Protein 6TCC (pdb70)

Solvent-accessible surface area: 7376 Å² total; per-residue (Å²): 170,99,125,120,169,106,99,2,105,14,101,138,2,11,82,38,58,31,151,90,36,8,0,39,6,48,97,105,40,0,120,7,27,20,13,6,0,9,43,49,99,64,23,126,45,36,162,78,29,20,78,35,12,0,122,33,0,0,55,1,0,12,52,2,0,149,84,11,70,15,29,61,130,6,7,67,69,1,14,2,20,0,31,57,37,137,27,68,72,42,1,54,70,20,12,111,99,38,7,82,82,108,129,15,61,88,42,38,102,95,33,113,81,13,64,148,58,2,55,0,30,0,68,6,39,0,40,34,40,124,93,123,99,184

B-factor: mean 20.4, std 13.49, range [8.12, 114.2]

Structure (mmCIF, N/CA/C/O backbone):
data_6TCC
#
_entry.id   6TCC
#
_cell.length_a   52.189
_cell.length_b   52.189
_cell.length_c   242.565
_cell.angle_alpha   90.000
_cell.angle_beta   90.000
_cell.angle_gamma   120.000
#
_symmetry.space_group_name_H-M   'H 3 2'
#
loop_
_entity.id
_entity.type
_entity.pdbx_description
1 polymer 'ribonuclease UK114'
2 non-polymer 'ACETATE ION'
3 non-polymer 1,2-ETHANEDIOL
4 non-polymer DI(HYDROXYETHYL)ETHER
5 water water
#
loop_
_atom_site.group_PDB
_atom_site.id
_atom_site.type_symbol
_atom_site.label_atom_id
_atom_site.label_alt_id
_atom_site.label_comp_id
_atom_site.label_asym_id
_atom_site.label_entity_id
_atom_site.label_seq_id
_atom_site.pdbx_PDB_ins_code
_atom_site.Cartn_x
_atom_site.Cartn_y
_atom_site.Cartn_z
_atom_site.occupancy
_atom_site.B_iso_or_equiv
_atom_site.auth_seq_id
_atom_site.auth_comp_id
_atom_site.auth_asym_id
_atom_site.auth_atom_id
_atom_site.pdbx_PDB_model_num
ATOM 1 N N . SER A 1 2 ? -30.94600 -7.09400 3.81600 1.000 48.15262 2 SER A N 1
ATOM 2 C CA . SER A 1 2 ? -31.49500 -7.81500 2.67500 1.000 41.58457 2 SER A CA 1
ATOM 3 C C . SER A 1 2 ? -31.66200 -6.88200 1.47500 1.000 74.63913 2 SER A C 1
ATOM 4 O O . SER A 1 2 ? -32.37700 -7.20100 0.52400 1.000 91.69824 2 SER A O 1
ATOM 11 N N . SER A 1 3 ? -31.01300 -5.72100 1.53000 1.000 46.39358 3 SER A N 1
ATOM 12 C CA . SER A 1 3 ? -30.98100 -4.78600 0.41100 1.000 54.56534 3 SER A CA 1
ATOM 13 C C . SER A 1 3 ? -29.69700 -5.02300 -0.37400 1.000 51.90986 3 SER A C 1
ATOM 14 O O . SER A 1 3 ? -28.60500 -5.00500 0.20200 1.000 49.58164 3 SER A O 1
ATOM 22 N N . ILE A 1 4 ? -29.83000 -5.26200 -1.68000 1.000 43.37782 4 ILE A N 1
ATOM 23 C CA . ILE A 1 4 ? -28.69600 -5.62400 -2.52700 1.000 36.22404 4 ILE A CA 1
ATOM 24 C C . ILE A 1 4 ? -28.08600 -4.36400 -3.12200 1.000 31.11682 4 ILE A C 1
ATOM 25 O O . ILE A 1 4 ? -28.79600 -3.49000 -3.63200 1.000 29.38702 4 ILE A O 1
ATOM 41 N N . ILE A 1 5 ? -26.76900 -4.27500 -3.06600 1.000 28.63126 5 ILE A N 1
ATOM 42 C CA . ILE A 1 5 ? -26.05500 -3.11200 -3.56600 1.000 28.73580 5 ILE A CA 1
ATOM 43 C C . ILE A 1 5 ? -25.77800 -3.31300 -5.04800 1.000 26.21968 5 ILE A C 1
ATOM 44 O O . ILE A 1 5 ? -25.21600 -4.33600 -5.46000 1.000 26.01572 5 ILE A O 1
ATOM 60 N N . ARG A 1 6 ? -26.16000 -2.32300 -5.83900 1.000 25.20881 6 ARG A N 1
ATOM 61 C CA . ARG A 1 6 ? -25.81200 -2.25200 -7.24300 1.000 23.49819 6 ARG A CA 1
ATOM 62 C C . ARG A 1 6 ? -24.82700 -1.11300 -7.45800 1.000 22.38858 6 ARG A C 1
ATOM 63 O O . ARG A 1 6 ? -24.98100 -0.02300 -6.90300 1.000 23.92497 6 ARG A O 1
ATOM 84 N N . LYS A 1 7 ? -23.81200 -1.38700 -8.26500 1.000 20.92814 7 LYS A N 1
ATOM 85 C CA . LYS A 1 7 ? -22.81500 -0.39900 -8.63700 1.000 20.58955 7 LYS A CA 1
ATOM 86 C C . LYS A 1 7 ? -22.72000 -0.40700 -10.15000 1.000 17.58663 7 LYS A C 1
ATOM 87 O O . LYS A 1 7 ? -22.51300 -1.45900 -10.76000 1.000 17.30698 7 LYS A O 1
ATOM 106 N N . ILE A 1 8 ? -22.89200 0.75800 -10.75100 1.000 16.68654 8 ILE A N 1
ATOM 107 C CA . ILE A 1 8 ? -22.62400 0.94300 -12.17000 1.000 15.97928 8 ILE A CA 1
ATOM 108 C C . ILE A 1 8 ? -21.12800 1.16600 -12.30900 1.000 16.11662 8 ILE A C 1
ATOM 109 O O . ILE A 1 8 ? -20.57700 2.06300 -11.67100 1.000 17.77154 8 ILE A O 1
ATOM 125 N N . ILE A 1 9 ? -20.47300 0.37400 -13.14000 1.000 14.93870 9 ILE A N 1
ATOM 126 C CA . ILE A 1 9 ? -19.04000 0.48800 -13.34500 1.000 15.52863 9 ILE A CA 1
ATOM 127 C C . ILE A 1 9 ? -18.80300 1.34300 -14.56800 1.000 15.61824 9 ILE A C 1
ATOM 128 O O . ILE A 1 9 ? -19.36900 1.08800 -15.63700 1.000 15.78716 9 ILE A O 1
ATOM 144 N N . ASN A 1 10 ? -17.95800 2.36100 -14.40600 1.000 16.28360 10 ASN A N 1
ATOM 145 C CA . ASN A 1 10 ? -17.59800 3.21000 -15.51800 1.000 18.14429 10 ASN A CA 1
ATOM 146 C C . ASN A 1 10 ? -16.16400 3.66900 -15.35900 1.000 18.83944 10 ASN A C 1
ATOM 147 O O . ASN A 1 10 ? -15.79300 4.22100 -14.31500 1.000 22.34945 10 ASN A O 1
ATOM 158 N N . THR A 1 11 ? -15.37100 3.43600 -16.39700 1.000 17.22832 11 THR A N 1
ATOM 159 C CA . THR A 1 11 ? -14.00600 3.91500 -16.42800 1.000 17.14811 11 THR A CA 1
ATOM 160 C C . THR A 1 11 ? -13.65700 4.43800 -17.81000 1.000 16.33546 11 THR A C 1
ATOM 161 O O . THR A 1 11 ? -13.96100 3.80900 -18.82000 1.000 15.53184 11 THR A O 1
ATOM 172 N N . SER A 1 12 ? -12.99200 5.58800 -17.84000 1.000 17.05273 12 SER A N 1
ATOM 173 C CA A SER A 1 12 ? -12.48900 6.12600 -19.09400 0.540 17.54919 12 SER A CA 1
ATOM 174 C CA B SER A 1 12 ? -12.48200 6.13600 -19.08900 0.460 17.72370 12 SER A CA 1
ATOM 175 C C . SER A 1 12 ? -11.31800 5.32100 -19.63800 1.000 17.12152 12 SER A C 1
ATOM 176 O O . SER A 1 12 ? -10.89300 5.57000 -20.76900 1.000 18.26744 12 SER A O 1
ATOM 189 N N . LYS A 1 13 ? -10.80800 4.34200 -18.87500 1.000 16.02149 13 LYS A N 1
ATOM 190 C CA . LYS A 1 13 ? -9.75200 3.49000 -19.39700 1.000 15.07369 13 LYS A CA 1
ATOM 191 C C . LYS A 1 13 ? -10.29100 2.47800 -20.40000 1.000 14.72901 13 LYS A C 1
ATOM 192 O O . LYS A 1 13 ? -9.49200 1.82500 -21.07900 1.000 15.63542 13 LYS A O 1
ATOM 211 N N . ALA A 1 14 ? -11.60900 2.32200 -20.49200 1.000 13.70129 14 ALA A N 1
ATOM 212 C CA . ALA A 1 14 ? -12.25300 1.53100 -21.52500 1.000 12.78068 14 ALA A CA 1
ATOM 213 C C . ALA A 1 14 ? -13.13600 2.47100 -22.34600 1.000 13.26539 14 ALA A C 1
ATOM 214 O O . ALA A 1 14 ? -13.50600 3.55200 -21.87800 1.000 13.61490 14 ALA A O 1
ATOM 221 N N . PRO A 1 15 ? -13.48100 2.10100 -23.57800 1.000 13.31461 15 PRO A N 1
ATOM 222 C CA . PRO A 1 15 ? -14.28500 3.01400 -24.40400 1.000 13.86810 15 PRO A CA 1
ATOM 223 C C . PRO A 1 15 ? -15.62100 3.34400 -23.76200 1.000 12.65909 15 PRO A C 1
ATOM 224 O O . PRO A 1 15 ? -16.23100 2.52700 -23.07700 1.000 13.31346 15 PRO A O 1
ATOM 235 N N . ALA A 1 16 ? -16.11400 4.53500 -24.06100 1.000 13.36300 16 ALA A N 1
ATOM 236 C CA . ALA A 1 16 ? -17.49600 4.85300 -23.73400 1.000 13.71016 16 ALA A CA 1
ATOM 237 C C . ALA A 1 16 ? -18.45100 3.90400 -24.46500 1.000 12.81360 16 ALA A C 1
ATOM 238 O O . ALA A 1 16 ? -18.22900 3.53300 -25.62400 1.000 13.58693 16 ALA A O 1
ATOM 245 N N . ALA A 1 17 ? -19.51500 3.49500 -23.77800 1.000 13.13284 17 ALA A N 1
ATOM 246 C CA . ALA A 1 17 ? -20.54400 2.67300 -24.39300 1.000 12.76739 17 ALA A CA 1
ATOM 247 C C . ALA A 1 17 ? -21.06200 3.33600 -25.65900 1.000 13.01502 17 ALA A C 1
ATOM 248 O O . ALA A 1 17 ? -21.25000 4.55400 -25.68700 1.000 14.24336 17 ALA A O 1
ATOM 255 N N . ILE A 1 18 ? -21.30800 2.52800 -26.69600 1.000 13.35294 18 ILE A N 1
ATOM 256 C CA . ILE A 1 18 ? -21.81700 3.02700 -27.97300 1.000 13.44321 18 ILE A CA 1
ATOM 257 C C . ILE A 1 18 ? -23.33500 2.97800 -28.05100 1.000 14.10071 18 ILE A C 1
ATOM 258 O O . ILE A 1 18 ? -23.91500 3.29400 -29.09800 1.000 18.64808 18 ILE A O 1
ATOM 274 N N . GLY A 1 19 ? -23.99100 2.65700 -26.94700 1.000 13.15300 19 GLY A N 1
ATOM 275 C CA . GLY A 1 19 ? -25.42900 2.59600 -26.87100 1.000 13.94535 19 GLY A CA 1
ATOM 276 C C . GLY A 1 19 ? -25.84400 2.78300 -25.42700 1.000 12.26861 19 GLY A C 1
ATOM 277 O O . GLY A 1 19 ? -25.00800 3.07400 -24.56100 1.000 12.59365 19 GLY A O 1
ATOM 281 N N . PRO A 1 20 ? -27.13200 2.60200 -25.12900 1.000 12.08802 20 PRO A N 1
ATOM 282 C CA . PRO A 1 20 ? -27.67400 2.83900 -23.76700 1.000 12.31754 20 PRO A CA 1
ATOM 283 C C . PRO A 1 20 ? -27.41300 1.64200 -22.86400 1.000 11.41858 20 PRO A C 1
ATOM 284 O O . PRO A 1 20 ? -28.32400 0.88000 -22.50200 1.000 11.89557 20 PRO A O 1
ATOM 295 N N . TYR A 1 21 ? -26.14800 1.48800 -22.48000 1.000 11.09158 21 TYR A N 1
ATOM 296 C CA . TYR A 1 21 ? -25.73200 0.41100 -21.59900 1.000 10.72642 21 TYR A CA 1
ATOM 297 C C . TYR A 1 21 ? -24.57600 0.90400 -20.73900 1.000 10.47170 21 TYR A C 1
ATOM 298 O O . TYR A 1 21 ? -23.85600 1.82700 -21.10200 1.000 11.62401 21 TYR A O 1
ATOM 316 N N . SER A 1 22 ? -24.40000 0.24500 -19.60200 1.000 10.62261 22 SER A N 1
ATOM 317 C CA . SER A 1 22 ? -23.25300 0.46700 -18.73500 1.000 10.56004 22 SER A CA 1
ATOM 318 C C . SER A 1 22 ? -22.14100 -0.50700 -19.09100 1.000 10.13627 22 SER A C 1
ATOM 319 O O . SER A 1 22 ? -22.42200 -1.64200 -19.46600 1.000 10.65342 22 SER A O 1
ATOM 327 N N . GLN A 1 23 ? -20.88200 -0.08900 -18.93600 1.000 10.25913 23 GLN A N 1
ATOM 328 C CA . GLN A 1 23 ? -19.76600 -0.99000 -19.18500 1.000 9.63654 23 GLN A CA 1
ATOM 329 C C . GLN A 1 23 ? -19.92700 -2.29000 -18.40400 1.000 9.74449 23 GLN A C 1
ATOM 330 O O . GLN A 1 23 ? -19.67700 -3.38700 -18.92500 1.000 10.16177 23 GLN A O 1
ATOM 344 N N . ALA A 1 24 ? -20.31700 -2.17500 -17.13900 1.000 10.02753 24 ALA A N 1
ATOM 345 C CA . ALA A 1 24 ? -20.62500 -3.33300 -16.32500 1.000 10.06586 24 ALA A CA 1
ATOM 346 C C . ALA A 1 24 ? -21.54800 -2.90300 -15.20100 1.000 10.43220 24 ALA A C 1
ATOM 347 O O . ALA A 1 24 ? -21.62300 -1.71900 -14.84700 1.000 11.14669 24 ALA A O 1
ATOM 354 N N . VAL A 1 25 ? -22.25300 -3.88200 -14.64300 1.000 10.81514 25 VAL A N 1
ATOM 355 C CA . VAL A 1 25 ? -23.09300 -3.68000 -13.47200 1.000 10.87848 25 VAL A CA 1
ATOM 356 C C . VAL A 1 25 ? -22.73100 -4.72800 -12.43700 1.000 10.79555 25 VAL A C 1
ATOM 357 O O . VAL A 1 25 ? -22.71300 -5.92400 -12.74400 1.000 11.36963 25 VAL A O 1
ATOM 370 N N . VAL A 1 26 ? -22.43600 -4.28100 -11.23000 1.000 12.10647 26 VAL A N 1
ATOM 371 C CA . VAL A 1 26 ? -22.19600 -5.15600 -10.10500 1.000 13.34036 26 VAL A CA 1
ATOM 372 C C . VAL A 1 26 ? -23.46100 -5.19200 -9.27000 1.000 13.53600 26 VAL A C 1
ATOM 373 O O . VAL A 1 26 ? -24.03900 -4.14900 -8.95000 1.000 14.58457 26 VAL A O 1
ATOM 386 N N . VAL A 1 27 ? -23.89300 -6.38700 -8.89200 1.000 13.67957 27 VAL A N 1
ATOM 387 C CA . VAL A 1 27 ? -25.01000 -6.55500 -7.94500 1.000 14.99666 27 VAL A CA 1
ATOM 388 C C . VAL A 1 27 ? -24.50800 -7.56600 -6.91800 1.000 16.49057 27 VAL A C 1
ATOM 389 O O . VAL A 1 27 ? -24.22500 -8.70300 -7.31100 1.000 16.45900 27 VAL A O 1
ATOM 402 N N . ASP A 1 28 ? -24.41200 -7.14000 -5.66100 1.000 19.12545 28 ASP A N 1
ATOM 403 C CA . ASP A 1 28 ? -23.79500 -7.93000 -4.60000 1.000 23.59947 28 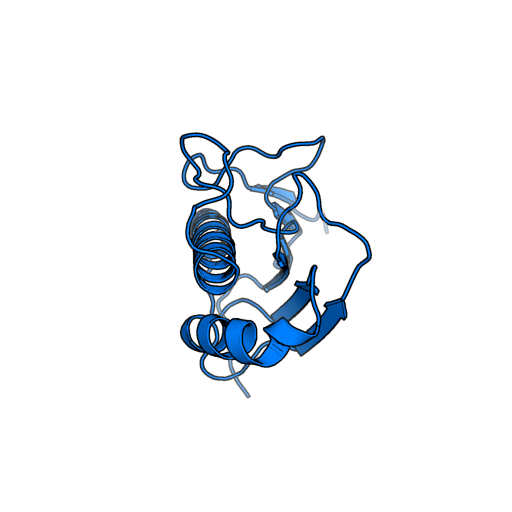ASP A CA 1
ATOM 404 C C . ASP A 1 28 ? -22.37600 -8.26600 -5.04300 1.000 21.38463 28 ASP A C 1
ATOM 405 O O . ASP A 1 28 ? -21.55300 -7.36200 -5.22300 1.000 22.13341 28 ASP A O 1
ATOM 414 N N . ARG A 1 29 ? -22.08500 -9.54400 -5.26500 1.000 20.43924 29 ARG A N 1
ATOM 415 C CA . ARG A 1 29 ? -20.75200 -9.96400 -5.66300 1.000 21.46389 29 ARG A CA 1
ATOM 416 C C . ARG A 1 29 ? -20.66700 -10.36800 -7.12800 1.000 17.70278 29 ARG A C 1
ATOM 417 O O . ARG A 1 29 ? -19.61400 -10.82800 -7.57000 1.000 19.22841 29 ARG A O 1
ATOM 438 N N . THR A 1 30 ? -21.74100 -10.22300 -7.88300 1.000 15.21563 30 THR A N 1
ATOM 439 C CA . THR A 1 30 ? -21.77100 -10.67700 -9.26600 1.000 13.38045 30 THR A CA 1
ATOM 440 C C . THR A 1 30 ? -21.66800 -9.48500 -10.19700 1.000 12.70551 30 THR A C 1
ATOM 441 O O . THR A 1 30 ? -22.37400 -8.49600 -10.01400 1.000 14.56442 30 THR A O 1
ATOM 452 N N . MET A 1 31 ? -20.81500 -9.59200 -11.20600 1.000 12.23532 31 MET A N 1
ATOM 453 C CA . MET A 1 31 ? -20.55500 -8.49900 -12.13000 1.000 11.46055 31 MET A CA 1
ATOM 454 C C . MET A 1 31 ? -20.88700 -8.95800 -13.53800 1.000 10.33067 31 MET A C 1
ATOM 455 O O . MET A 1 31 ? -20.31100 -9.93400 -14.03600 1.000 11.51577 31 MET A O 1
ATOM 469 N N . TYR A 1 32 ? -21.81700 -8.25200 -14.16300 1.000 9.85140 32 TYR A N 1
ATOM 470 C CA . TYR A 1 32 ? -22.21500 -8.48500 -15.54600 1.000 10.08967 32 TYR A CA 1
ATOM 471 C C . TYR A 1 32 ? -21.47400 -7.47500 -16.40600 1.000 9.63080 32 TYR A C 1
ATOM 472 O O . TYR A 1 32 ? -21.65400 -6.26500 -16.24700 1.000 10.06144 32 TYR A O 1
ATOM 490 N N . VAL A 1 33 ? -20.61600 -7.97700 -17.29300 1.000 10.02049 33 VAL A N 1
ATOM 491 C CA . VAL A 1 33 ? -19.77400 -7.15200 -18.15200 1.000 9.89422 33 VAL A CA 1
ATOM 492 C C . VAL A 1 33 ? -20.37500 -7.14500 -19.55200 1.000 9.17697 33 VAL A C 1
ATOM 493 O O . VAL A 1 33 ? -20.65400 -8.20300 -20.12700 1.000 10.06661 33 VAL A O 1
ATOM 506 N N . SER A 1 34 ? -20.58600 -5.94700 -20.09400 1.000 9.05781 34 SER A N 1
ATOM 507 C CA . SER A 1 34 ? -21.12900 -5.78700 -21.41900 1.000 8.93459 34 SER A CA 1
ATOM 508 C C . SER A 1 34 ? -20.23900 -6.42100 -22.48100 1.000 8.69959 34 SER A C 1
ATOM 509 O O . SER A 1 34 ? -19.05500 -6.66700 -22.27700 1.000 9.60256 34 SER A O 1
ATOM 517 N N . GLY A 1 35 ? -20.83200 -6.65500 -23.63800 1.000 8.92805 35 GLY A N 1
ATOM 518 C CA . GLY A 1 35 ? -20.07400 -7.12400 -24.77700 1.000 9.28710 35 GLY A CA 1
ATOM 519 C C . GLY A 1 35 ? -18.99900 -6.13800 -25.16500 1.000 9.57621 35 GLY A C 1
ATOM 520 O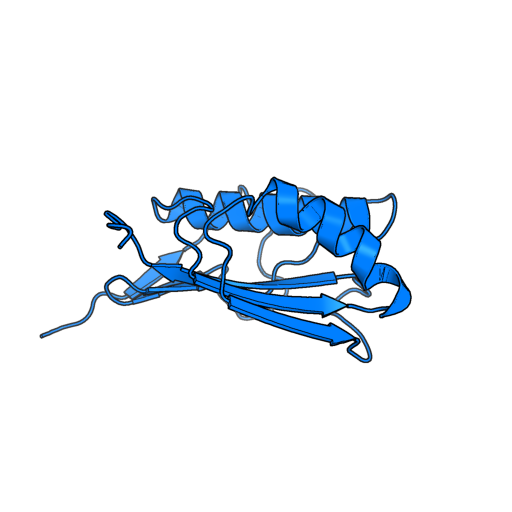 O . GLY A 1 35 ? -19.29100 -4.98900 -25.49300 1.000 11.50460 35 GLY A O 1
ATOM 524 N N . GLN A 1 36 ? -17.75100 -6.57000 -25.09200 1.000 9.24548 36 GLN A N 1
ATOM 525 C CA . GLN A 1 36 ? -16.58700 -5.75600 -25.38200 1.000 9.57536 36 GLN A CA 1
ATOM 526 C C . GLN A 1 36 ? -16.19300 -5.92600 -26.83400 1.000 9.30547 36 GLN A C 1
ATOM 527 O O . GLN A 1 36 ? -16.01000 -7.05300 -27.29100 1.000 9.92157 36 GLN A O 1
ATOM 541 N N . LEU A 1 37 ? -16.03800 -4.81400 -27.52600 1.000 9.79848 37 LEU A N 1
ATOM 542 C CA . LEU A 1 37 ? -15.52500 -4.77700 -28.88600 1.000 9.97414 37 LEU A CA 1
ATOM 543 C C . LEU A 1 37 ? -14.06200 -4.32300 -28.85700 1.000 9.68986 37 LEU A C 1
ATOM 544 O O . LEU A 1 37 ? -13.59300 -3.74500 -27.87100 1.000 10.38338 37 LEU A O 1
ATOM 560 N N . GLY A 1 38 ? -13.35600 -4.57300 -29.95200 1.000 10.08578 38 GLY A N 1
ATOM 561 C CA . GLY A 1 38 ? -11.95100 -4.21200 -30.05800 1.000 10.42864 38 GLY A CA 1
ATOM 562 C C . GLY A 1 38 ? -11.73700 -2.75500 -30.38500 1.000 10.47323 38 GLY A C 1
ATOM 563 O O . GLY A 1 38 ? -11.04300 -2.42200 -31.35000 1.000 12.24020 38 GLY A O 1
ATOM 567 N N . MET A 1 39 ? -12.30100 -1.87800 -29.56500 1.000 11.26381 39 MET A N 1
ATOM 568 C CA A MET A 1 39 ? -12.26400 -0.44300 -29.80200 0.650 11.29086 39 MET A CA 1
ATOM 569 C CA B MET A 1 39 ? -12.26800 -0.44900 -29.80100 0.100 11.05947 39 MET A CA 1
ATOM 570 C CA C MET A 1 39 ? -12.26100 -0.44500 -29.79600 0.250 11.40568 39 MET A CA 1
ATOM 571 C C . MET A 1 39 ? -11.19000 0.21100 -28.94700 1.000 10.77133 39 MET A C 1
ATOM 572 O O . MET A 1 39 ? -11.05700 -0.08100 -27.75200 1.000 10.97060 39 MET A O 1
ATOM 585 N N . ASP A 1 40 ? -10.46700 1.13400 -29.55800 1.000 11.39200 40 ASP A N 1
ATOM 586 C CA A ASP A 1 40 ? -9.56400 2.00500 -28.82400 0.530 12.16902 40 ASP A CA 1
ATOM 587 C CA B ASP A 1 40 ? -9.56500 1.99600 -28.81400 0.470 11.86738 40 ASP A CA 1
ATOM 588 C C . ASP A 1 40 ? -10.36400 2.86000 -27.84700 1.000 11.79741 40 ASP A C 1
ATOM 589 O O . ASP A 1 40 ? -11.33400 3.50900 -28.24900 1.000 12.65303 40 ASP A O 1
ATOM 604 N N . PRO A 1 41 ? -9.95900 2.92400 -26.56900 1.000 12.44011 41 PRO A N 1
ATOM 605 C CA . PRO A 1 41 ? -10.73700 3.73500 -25.61900 1.000 13.77437 41 PRO A CA 1
ATOM 606 C C . PRO A 1 41 ? -10.74000 5.21100 -25.94700 1.000 14.14321 41 PRO A C 1
ATOM 607 O O . PRO A 1 41 ? -11.68700 5.90700 -25.56700 1.000 15.95841 41 PRO A O 1
ATOM 618 N N . ALA A 1 42 ? -9.69500 5.72700 -26.59600 1.000 13.65576 42 ALA A N 1
ATOM 619 C CA . ALA A 1 42 ? -9.55100 7.16600 -26.82400 1.000 15.13256 42 ALA A CA 1
ATOM 620 C C . ALA A 1 42 ? -10.32800 7.63200 -28.05500 1.000 15.78735 42 ALA A C 1
ATOM 621 O O . ALA A 1 42 ? -11.02500 8.65400 -28.01400 1.000 18.04278 42 ALA A O 1
ATOM 628 N N . SER A 1 43 ? -10.21500 6.92000 -29.17100 1.000 17.29842 43 SER A N 1
ATOM 629 C CA . SER A 1 43 ? -10.92300 7.35400 -30.36500 1.000 17.57217 43 SER A CA 1
ATOM 630 C C . SER A 1 43 ? -12.27700 6.69400 -30.52500 1.000 16.19819 43 SER A C 1
ATOM 631 O O . SER A 1 43 ? -13.08600 7.15500 -31.33000 1.000 17.85910 43 SER A O 1
ATOM 639 N N . GLY A 1 44 ? -12.49600 5.57400 -29.84700 1.000 15.54901 44 GLY A N 1
ATOM 640 C CA . GLY A 1 44 ? -13.68300 4.77800 -30.03700 1.000 16.02288 44 GLY A CA 1
ATOM 641 C C . GLY A 1 44 ? -13.68800 3.96100 -31.29900 1.000 15.75968 44 GLY A C 1
ATOM 642 O O . GLY A 1 44 ? -14.66000 3.24500 -31.54500 1.000 18.44166 44 GLY A O 1
ATOM 646 N N . GLN A 1 45 ? -12.64200 4.01600 -32.09900 1.000 15.03769 45 GLN A N 1
ATOM 647 C CA . GLN A 1 45 ? -12.62800 3.27700 -33.34900 1.000 16.01126 45 GLN A CA 1
ATOM 648 C C . GLN A 1 45 ? -12.09000 1.87400 -33.11800 1.000 13.27151 45 GLN A C 1
ATOM 649 O O . GLN A 1 45 ? -11.27000 1.63100 -32.22800 1.000 13.52231 45 GLN A O 1
ATOM 663 N N . LEU A 1 46 ? -12.55800 0.94000 -33.93000 1.000 13.10063 46 LEU A N 1
ATOM 664 C CA . LEU A 1 46 ? -11.97300 -0.39000 -33.91000 1.000 12.83743 46 LEU A CA 1
ATOM 665 C C . LEU A 1 46 ? -10.49100 -0.29500 -34.25800 1.000 12.95254 46 LEU A C 1
ATOM 666 O O . LEU A 1 46 ? -10.09000 0.44400 -35.16000 1.000 14.23670 46 LEU A O 1
ATOM 682 N N . VAL A 1 47 ? -9.67000 -1.04800 -33.52800 1.000 11.82177 47 VAL A N 1
ATOM 683 C CA . VAL A 1 47 ? -8.24600 -1.07000 -33.80600 1.000 12.22463 47 VAL A CA 1
ATOM 684 C C . VAL A 1 47 ? -7.97700 -1.74300 -35.14400 1.000 12.50820 47 VAL A C 1
ATOM 685 O O . VAL A 1 47 ? -8.74000 -2.58700 -35.61200 1.000 14.09609 47 VAL A O 1
ATOM 698 N N . GLU A 1 48 ? -6.85600 -1.37200 -35.75500 1.000 13.64170 48 GLU A N 1
ATOM 699 C CA . GLU A 1 48 ? -6.41800 -1.95200 -37.00700 1.000 14.38467 48 GLU A CA 1
ATOM 700 C C . GLU A 1 48 ? -5.76900 -3.32200 -36.76600 1.000 13.17713 48 GLU A C 1
ATOM 701 O O . GLU A 1 48 ? -5.36000 -3.67600 -35.65100 1.000 15.55852 48 GLU A O 1
ATOM 713 N N . GLY A 1 49 ? -5.66200 -4.09000 -37.83800 1.000 12.21950 49 GLY A N 1
ATOM 714 C CA . GLY A 1 49 ? -4.84200 -5.28100 -37.85900 1.000 12.83586 49 GLY A CA 1
ATOM 715 C C . GLY A 1 49 ? -5.59600 -6.59900 -37.85700 1.000 12.68108 49 GLY A C 1
ATOM 716 O O . GLY A 1 49 ? -4.95900 -7.64700 -38.02700 1.000 13.21819 49 GLY A O 1
ATOM 720 N N . GLY A 1 50 ? -6.91800 -6.58900 -37.69200 1.000 11.84605 50 GLY A N 1
ATOM 721 C CA . GLY A 1 50 ? -7.71300 -7.78600 -37.83500 1.000 12.96053 50 GLY A CA 1
ATOM 722 C C . GLY A 1 50 ? -8.15600 -8.39700 -36.51500 1.000 11.05484 50 GLY A C 1
ATOM 723 O O . GLY A 1 50 ? -8.16300 -7.77600 -35.45300 1.000 10.84792 50 GLY A O 1
ATOM 727 N N . VAL A 1 51 ? -8.53800 -9.67500 -36.59700 1.000 10.86802 51 VAL A N 1
ATOM 728 C CA . VAL A 1 51 ? -9.31900 -10.29000 -35.52300 1.000 10.43672 51 VAL A CA 1
ATOM 729 C C . VAL A 1 51 ? -8.49000 -10.47600 -34.25600 1.000 10.40728 51 VAL A C 1
ATOM 730 O O . VAL A 1 51 ? -9.01300 -10.32700 -33.14600 1.000 10.34702 51 VAL A O 1
ATOM 743 N N . GLN A 1 52 ? -7.20900 -10.84600 -34.37400 1.000 10.50964 52 GLN A N 1
ATOM 744 C CA . GLN A 1 52 ? -6.41700 -11.00500 -33.15200 1.000 10.65836 52 GLN A CA 1
ATOM 745 C C . GLN A 1 52 ? -6.22700 -9.66700 -32.45700 1.000 10.32156 52 GLN A C 1
ATOM 746 O O . GLN A 1 52 ? -6.32800 -9.58300 -31.22800 1.000 10.56164 52 GLN A O 1
ATOM 760 N N . ALA A 1 53 ? -5.92300 -8.61800 -33.22800 1.000 10.57232 53 ALA A N 1
ATOM 761 C CA . ALA A 1 53 ? -5.78900 -7.28700 -32.64200 1.000 10.49572 53 ALA A CA 1
ATOM 762 C C . ALA A 1 53 ? -7.08600 -6.87500 -31.95400 1.000 9.98345 53 ALA A C 1
ATOM 763 O O . ALA A 1 53 ? -7.06900 -6.30200 -30.85700 1.000 10.37763 53 ALA A O 1
ATOM 770 N N . GLN A 1 54 ? -8.22500 -7.12300 -32.59900 1.000 9.83663 54 GLN A N 1
ATOM 771 C CA . GLN A 1 54 ? -9.49600 -6.74200 -31.99900 1.000 9.33687 54 GLN A CA 1
ATOM 772 C C . GLN A 1 54 ? -9.79400 -7.57200 -30.76100 1.000 9.31344 54 GLN A C 1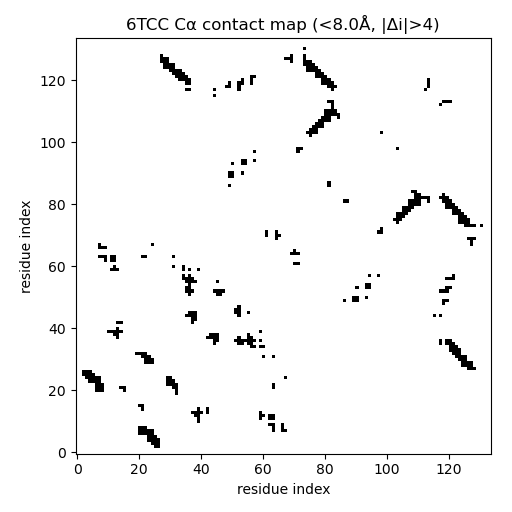
ATOM 773 O O . GLN A 1 54 ? -10.35400 -7.05700 -29.78200 1.000 9.83617 54 GLN A O 1
ATOM 787 N N . THR A 1 55 ? -9.46600 -8.86800 -30.79200 1.000 9.47142 55 THR A N 1
ATOM 788 C CA . THR A 1 55 ? -9.69600 -9.70600 -29.62300 1.000 9.41691 55 THR A CA 1
ATOM 789 C C . THR A 1 55 ? -8.86100 -9.21500 -28.45900 1.000 9.43457 55 THR A C 1
ATOM 790 O O . THR A 1 55 ? -9.33100 -9.10800 -27.32800 1.000 9.42525 55 THR A O 1
ATOM 801 N N . LYS A 1 56 ? -7.58600 -8.92200 -28.72600 1.000 10.00650 56 LYS A N 1
ATOM 802 C CA . LYS A 1 56 ? -6.72200 -8.39300 -27.67700 1.000 10.34902 56 LYS A CA 1
ATOM 803 C C . LYS A 1 56 ? -7.31000 -7.11300 -27.09100 1.000 9.69557 56 LYS A C 1
ATOM 804 O O . LYS A 1 56 ? -7.39900 -6.95800 -25.86500 1.000 9.83227 56 LYS A O 1
ATOM 823 N N . GLN A 1 57 ? -7.70200 -6.17000 -27.95800 1.000 9.60860 57 GLN A N 1
ATOM 824 C CA . GLN A 1 57 ? -8.21000 -4.90700 -27.44200 1.000 9.76922 57 GLN A CA 1
ATOM 825 C C . GLN A 1 57 ? -9.49600 -5.10800 -26.64900 1.000 9.46353 57 GLN A C 1
ATOM 826 O O . GLN A 1 57 ? -9.70200 -4.45700 -25.62100 1.000 9.78357 57 GLN A O 1
ATOM 840 N N . ALA A 1 58 ? -10.39100 -5.97000 -27.13200 1.000 9.39967 58 ALA A N 1
ATOM 841 C CA . ALA A 1 58 ? -11.62800 -6.24900 -26.40200 1.000 9.39090 58 ALA A CA 1
ATOM 842 C C . ALA A 1 58 ? -11.32000 -6.75800 -25.00400 1.000 8.94623 58 ALA A C 1
ATOM 843 O O . ALA A 1 58 ? -11.97200 -6.36300 -24.02900 1.000 9.69569 58 ALA A O 1
ATOM 850 N N . LEU A 1 59 ? -10.33400 -7.65500 -24.88900 1.000 9.30582 59 LEU A N 1
ATOM 851 C CA . LEU A 1 59 ? -9.99100 -8.22700 -23.59100 1.000 9.63743 59 LEU A CA 1
ATOM 852 C C . LEU A 1 59 ? -9.18700 -7.27100 -22.71200 1.000 9.61426 59 LEU A C 1
ATOM 853 O O . LEU A 1 59 ? -9.33200 -7.30900 -21.48800 1.000 10.22965 59 LEU A O 1
ATOM 869 N N . VAL A 1 60 ? -8.38100 -6.38300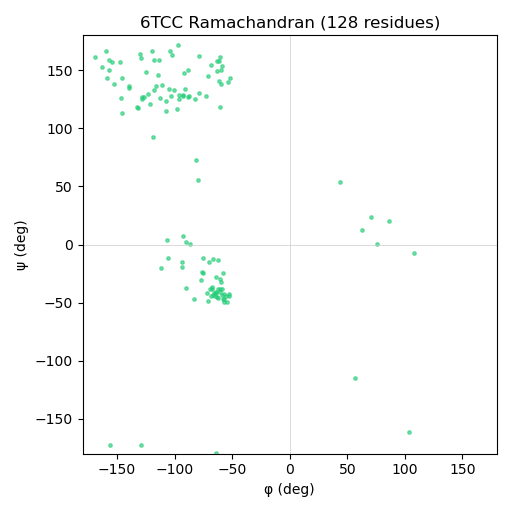 -23.31300 1.000 9.45494 60 VAL A N 1
ATOM 870 C CA . VAL A 1 60 ? -7.76900 -5.29700 -22.54300 1.000 10.60370 60 VAL A CA 1
ATOM 871 C C . VAL A 1 60 ? -8.86000 -4.39000 -21.97200 1.000 10.38267 60 VAL A C 1
ATOM 872 O O . VAL A 1 60 ? -8.84200 -4.03800 -20.78100 1.000 10.60835 60 VAL A O 1
ATOM 885 N N . ASN A 1 61 ? -9.84400 -4.02400 -22.81000 1.000 9.95692 61 ASN A N 1
ATOM 886 C CA . ASN A 1 61 ? -10.96800 -3.22200 -22.34500 1.000 9.87891 61 ASN A CA 1
ATOM 887 C C . ASN A 1 61 ? -11.68700 -3.91900 -21.19800 1.000 10.18403 61 ASN A C 1
ATOM 888 O O . ASN A 1 61 ? -11.99000 -3.31000 -20.16800 1.000 10.35225 61 ASN A O 1
ATOM 899 N N . MET A 1 62 ? -11.96600 -5.22200 -21.36300 1.000 9.72184 62 MET A N 1
ATOM 900 C CA . MET A 1 62 ? -12.59700 -5.98200 -20.28600 1.000 10.21942 62 MET A CA 1
ATOM 901 C C . MET A 1 62 ? -11.77700 -5.88600 -19.00900 1.000 10.47964 62 MET A C 1
ATOM 902 O O . MET A 1 62 ? -12.31700 -5.71500 -17.91300 1.000 10.88410 62 MET A O 1
ATOM 916 N N . GLY A 1 63 ? -10.45400 -6.02300 -19.13600 1.000 10.68816 63 GLY A N 1
ATOM 917 C CA . GLY A 1 63 ? -9.58800 -5.96200 -17.97100 1.000 11.62925 63 GLY A CA 1
ATOM 918 C C . GLY A 1 63 ? -9.65700 -4.63700 -17.23900 1.000 11.83723 63 GLY A C 1
ATOM 919 O O . GLY A 1 63 ? -9.59600 -4.60100 -16.00800 1.000 12.56609 63 GLY A O 1
ATOM 923 N N . GLU A 1 64 ? -9.76600 -3.53100 -17.98300 1.000 11.75851 64 GLU A N 1
ATOM 924 C CA . GLU A 1 64 ? -9.86600 -2.22900 -17.33800 1.000 12.49661 64 GLU A CA 1
ATOM 925 C C . GLU A 1 64 ? -11.19000 -2.09800 -16.58200 1.000 11.78163 64 GLU A C 1
ATOM 926 O O . GLU A 1 64 ? -11.23000 -1.50600 -15.50200 1.000 12.89066 64 GLU A O 1
ATOM 938 N N . ILE A 1 65 ? -12.26700 -2.66400 -17.12600 1.000 11.24225 65 ILE A N 1
ATOM 939 C CA . ILE A 1 65 ? -13.56700 -2.64400 -16.46600 1.000 11.53266 65 ILE A CA 1
ATOM 940 C C . ILE A 1 65 ? -13.52700 -3.50600 -15.21200 1.000 11.87578 65 ILE A C 1
ATOM 941 O O . ILE A 1 65 ? -13.99900 -3.09200 -14.14500 1.000 13.10280 65 ILE A O 1
ATOM 957 N N . LEU A 1 66 ? -12.93700 -4.70400 -15.31200 1.000 11.70574 66 LEU A N 1
ATOM 958 C CA . LEU A 1 66 ? -12.76000 -5.55400 -14.14200 1.000 13.22820 66 LEU A CA 1
ATOM 959 C C . LEU A 1 66 ? -11.95900 -4.83000 -13.05800 1.000 14.07131 66 LEU A C 1
ATOM 960 O O . LEU A 1 66 ? -12.33000 -4.85200 -11.87900 1.000 15.14701 66 LEU A O 1
ATOM 976 N N . LYS A 1 67 ? -10.84900 -4.19200 -13.44000 1.000 14.42028 67 LYS A N 1
ATOM 977 C CA . LYS A 1 67 ? -10.00300 -3.51200 -12.45900 1.000 15.85466 67 LYS A CA 1
ATOM 978 C C . LYS A 1 67 ? -10.75800 -2.38400 -11.77500 1.000 15.92467 67 LYS A C 1
ATOM 979 O O . LYS A 1 67 ? -10.58800 -2.15500 -10.57200 1.000 17.79734 67 LYS A O 1
ATOM 998 N N . GLU A 1 68 ? -11.58900 -1.66200 -12.52600 1.000 15.69017 68 GLU A N 1
ATOM 999 C CA . GLU A 1 68 ? -12.36300 -0.57900 -11.93300 1.000 16.52300 68 GLU A CA 1
ATOM 1000 C C . GLU A 1 68 ? -13.26500 -1.10300 -10.82600 1.000 17.01810 68 GLU A C 1
ATOM 1001 O O . GLU A 1 68 ? -13.50200 -0.40900 -9.83200 1.000 19.07051 68 GLU A O 1
ATOM 1013 N N . ALA A 1 69 ? -13.74500 -2.33700 -10.96500 1.000 16.53447 69 ALA A N 1
ATOM 1014 C CA . ALA A 1 69 ? -14.57000 -2.97100 -9.95000 1.000 17.60362 69 ALA A CA 1
ATOM 1015 C C . ALA A 1 69 ? -13.75800 -3.68300 -8.87200 1.000 19.49072 69 ALA A C 1
ATOM 1016 O O . ALA A 1 69 ? -14.35500 -4.24600 -7.95000 1.000 23.43297 69 ALA A O 1
ATOM 1023 N N . GLY A 1 70 ? -12.42500 -3.66500 -8.94500 1.000 18.91799 70 GLY A N 1
ATOM 1024 C CA . GLY A 1 70 ? -11.60600 -4.37500 -7.97300 1.000 22.25261 70 GLY A CA 1
ATOM 1025 C C . GLY A 1 70 ? -11.35200 -5.83200 -8.28700 1.000 25.74250 70 GLY A C 1
ATOM 1026 O O . GLY A 1 70 ? -10.99800 -6.59600 -7.37800 1.000 31.46682 70 GLY A O 1
ATOM 1030 N N . CYS A 1 71 ? -11.51900 -6.23400 -9.54300 1.000 24.48687 71 CYS A N 1
ATOM 1031 C CA . CYS A 1 71 ? -11.41800 -7.61200 -10.00000 1.000 27.00058 71 CYS A CA 1
ATOM 1032 C C . CYS A 1 71 ? -10.29900 -7.72100 -11.03300 1.000 23.17591 71 CYS A C 1
ATOM 1033 O O . CYS A 1 71 ? -9.82300 -6.72800 -11.59000 1.000 21.14467 71 CYS A O 1
ATOM 1041 N N . GLY A 1 72 ? -9.90900 -8.95700 -11.32100 1.000 22.65239 72 GLY A N 1
ATOM 1042 C CA . GLY A 1 72 ? -9.02700 -9.21700 -12.43800 1.000 19.45672 72 GLY A CA 1
ATOM 1043 C C . GLY A 1 72 ? -9.57300 -10.30900 -13.33100 1.000 15.60263 72 GLY A C 1
ATOM 1044 O O . GLY A 1 72 ? -10.70800 -10.75800 -13.14700 1.000 16.25493 72 GLY A O 1
ATOM 1048 N N . TYR A 1 73 ? -8.77000 -10.74400 -14.30600 1.000 14.66850 73 TYR A N 1
ATOM 1049 C CA . TYR A 1 73 ? -9.23500 -11.78700 -15.21500 1.000 13.81907 73 TYR A CA 1
ATOM 1050 C C . TYR A 1 73 ? -9.56900 -13.07500 -14.48000 1.000 14.34571 73 TYR A C 1
ATOM 1051 O O . TYR A 1 73 ? -10.44900 -13.82700 -14.92100 1.000 14.58210 73 TYR A O 1
ATOM 1069 N N . ASP A 1 74 ? -8.89600 -13.33800 -13.35900 1.000 15.20845 74 ASP A N 1
ATOM 1070 C CA . ASP A 1 74 ? -9.19300 -14.54000 -12.59200 1.000 18.21286 74 ASP A CA 1
ATOM 1071 C C . ASP A 1 74 ? -10.58000 -14.52100 -11.96300 1.000 15.52897 74 ASP A C 1
ATOM 1072 O O . ASP A 1 74 ? -11.02300 -15.56500 -11.49500 1.000 17.90003 74 ASP A O 1
ATOM 1081 N N . SER A 1 75 ? -11.27400 -13.38400 -11.94000 1.000 15.00709 75 SER A N 1
ATOM 1082 C CA A SER A 1 75 ? -12.62500 -13.32100 -11.40000 0.430 14.36296 75 SER A CA 1
ATOM 1083 C CA B SER A 1 75 ? -12.62600 -13.32000 -11.40500 0.570 15.44793 75 SER A CA 1
ATOM 1084 C C . SER A 1 75 ? -13.68300 -13.76900 -12.40100 1.000 12.73637 75 SER A C 1
ATOM 1085 O O . SER A 1 75 ? -14.84700 -13.94500 -12.01700 1.000 13.01463 75 SER A O 1
ATOM 1098 N N . VAL A 1 76 ? -13.32000 -13.93900 -13.66700 1.000 12.15534 76 VAL A N 1
ATOM 1099 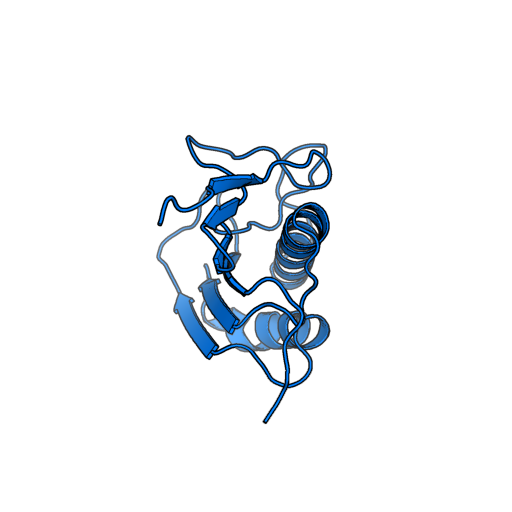C CA . VAL A 1 76 ? -14.30800 -14.23100 -14.70400 1.000 10.62363 76 VAL A CA 1
ATOM 1100 C C . VAL A 1 76 ? -14.69200 -15.70100 -14.63200 1.000 11.31139 76 VAL A C 1
ATOM 1101 O O . VAL A 1 76 ? -13.82500 -16.58300 -14.60500 1.000 12.10570 76 VAL A O 1
ATOM 1114 N N . VAL A 1 77 ? -15.99900 -15.96100 -14.62400 1.000 10.68667 77 VAL A N 1
ATOM 1115 C CA . VAL A 1 77 ? -16.53500 -17.31200 -14.53700 1.000 10.62546 77 VAL A CA 1
ATOM 1116 C C . VAL A 1 77 ? -17.23000 -17.77600 -15.81100 1.000 10.04603 77 VAL A C 1
ATOM 1117 O O . VAL A 1 77 ? -17.36500 -18.99400 -16.00300 1.000 10.65348 77 VAL A O 1
ATOM 1130 N N . LYS A 1 78 ? -17.65200 -16.86100 -16.68400 1.000 10.01305 78 LYS A N 1
ATOM 1131 C CA . LYS A 1 78 ? -18.34000 -17.21500 -17.90900 1.000 9.66419 78 LYS A CA 1
ATOM 1132 C C . LYS A 1 78 ? -18.07800 -16.11300 -18.92300 1.000 8.90317 78 LYS A C 1
ATOM 1133 O O . LYS A 1 78 ? -18.12300 -14.92800 -18.57400 1.000 10.26130 78 LYS A O 1
ATOM 1152 N N . THR A 1 79 ? -17.81400 -16.49400 -20.16500 1.000 9.13032 79 THR A N 1
ATOM 1153 C CA . THR A 1 79 ? -17.80700 -15.53600 -21.25800 1.000 9.07996 79 THR A CA 1
ATOM 1154 C C . THR A 1 79 ? -18.66800 -16.05100 -22.40600 1.000 8.69696 79 THR A C 1
ATOM 1155 O O . THR A 1 79 ? -18.98200 -17.24000 -22.49600 1.000 9.03394 79 THR A O 1
ATOM 1166 N N . THR A 1 80 ? -19.01300 -15.13500 -23.30500 1.000 8.91549 80 THR A N 1
ATOM 1167 C CA . THR A 1 80 ? -19.55800 -15.46500 -24.61200 1.000 8.98675 80 THR A CA 1
ATOM 1168 C C . THR A 1 80 ? -18.71100 -14.76300 -25.64900 1.000 8.70803 80 THR A C 1
ATOM 1169 O O . THR A 1 80 ? -18.49200 -13.55000 -25.55300 1.000 9.49656 80 THR A O 1
ATOM 1180 N N . VAL A 1 81 ? -18.21700 -15.53300 -26.61200 1.000 8.74279 81 VAL A N 1
ATOM 1181 C CA . VAL A 1 81 ? -17.38700 -15.04500 -27.70100 1.000 9.00450 81 VAL A CA 1
ATOM 1182 C C . VAL A 1 81 ? -18.21000 -15.05600 -28.97700 1.000 8.29047 81 VAL A C 1
ATOM 1183 O O . VAL A 1 81 ? -18.62200 -16.11900 -29.45300 1.000 9.34168 81 VAL A O 1
ATOM 1196 N N . LEU A 1 82 ? -18.45200 -13.86900 -29.50700 1.000 8.32916 82 LEU A N 1
ATOM 1197 C CA . LEU A 1 82 ? -19.26700 -13.65900 -30.68900 1.000 8.74823 82 LEU A CA 1
ATOM 1198 C C . LEU A 1 82 ? -18.33000 -13.29400 -31.82900 1.000 8.87032 82 LEU A C 1
ATOM 1199 O O . LEU A 1 82 ? -17.60100 -12.29800 -31.72600 1.000 10.18523 82 LEU A O 1
ATOM 1215 N N . LEU A 1 83 ? -18.36800 -14.05500 -32.92300 1.000 8.61977 83 LEU A N 1
ATOM 1216 C CA . LEU A 1 83 ? -17.45900 -13.86200 -34.04300 1.000 8.83105 83 LEU A CA 1
ATOM 1217 C C . LEU A 1 83 ? -18.20700 -13.42000 -35.29100 1.000 8.65263 83 LEU A C 1
ATOM 1218 O O . LEU A 1 83 ? -19.29500 -13.90200 -35.58400 1.000 9.14711 83 LEU A O 1
ATOM 1234 N N . ALA A 1 84 ? -17.55300 -12.57200 -36.08500 1.000 8.87918 84 ALA A N 1
ATOM 1235 C CA . ALA A 1 84 ? -18.02900 -12.28700 -37.43000 1.000 9.82730 84 ALA A CA 1
ATOM 1236 C C . ALA A 1 84 ? -17.73400 -13.41800 -38.41500 1.000 10.25750 84 ALA A C 1
ATOM 1237 O O . ALA A 1 84 ? -18.42300 -13.51900 -39.44200 1.000 11.48286 84 ALA A O 1
ATOM 1244 N N . ASP A 1 85 ? -16.72400 -14.25100 -38.12700 1.000 10.63766 85 ASP A N 1
ATOM 1245 C CA . ASP A 1 85 ? -16.24400 -15.30200 -39.04200 1.000 12.75404 85 ASP A CA 1
ATOM 1246 C C . ASP A 1 85 ? -15.79600 -16.50600 -38.21400 1.000 12.23494 85 ASP A C 1
ATOM 1247 O O . ASP A 1 85 ? -14.81000 -16.43000 -37.50100 1.000 13.45371 85 ASP A O 1
ATOM 1256 N N . MET A 1 86 ? -16.51000 -17.63300 -38.32300 1.000 14.73489 86 MET A N 1
ATOM 1257 C CA . MET A 1 86 ? -16.13900 -18.86100 -37.61300 1.000 15.06718 86 MET A CA 1
ATOM 1258 C C . MET A 1 86 ? -14.72500 -19.33700 -37.97400 1.000 16.15287 86 MET A C 1
ATOM 1259 O O . MET A 1 86 ? -14.08600 -20.05600 -37.18400 1.000 17.54755 86 MET A O 1
ATOM 1263 N N . ASN A 1 87 ? -14.22100 -18.96000 -39.15800 1.000 14.66186 87 ASN A N 1
ATOM 1264 C CA . ASN A 1 87 ? -12.86300 -19.34600 -39.51600 1.000 14.27464 87 ASN A CA 1
ATOM 1265 C C . ASN A 1 87 ? -11.85100 -18.75600 -38.55800 1.000 13.58870 87 ASN A C 1
ATOM 1266 O O . ASN A 1 87 ? -10.70800 -19.20900 -38.52900 1.000 15.19039 87 ASN A O 1
ATOM 1277 N N . ASP A 1 88 ? -12.25600 -17.79800 -37.74400 1.000 12.76291 88 ASP A N 1
ATOM 1278 C CA . ASP A 1 88 ? -11.36700 -17.14100 -36.80800 1.000 12.88883 88 ASP A CA 1
ATOM 1279 C C . ASP A 1 88 ? -11.30300 -17.82200 -35.44000 1.000 13.67743 88 ASP A C 1
ATOM 1280 O O . ASP A 1 88 ? -10.59700 -17.30800 -34.56600 1.000 14.47116 88 ASP A O 1
ATOM 1289 N N . PHE A 1 89 ? -12.00300 -18.94900 -35.22600 1.000 13.37303 89 PHE A N 1
ATOM 1290 C CA . PHE A 1 89 ? -12.06000 -19.52300 -33.88500 1.000 14.59869 89 PHE A CA 1
ATOM 1291 C C . PHE A 1 89 ? -10.65400 -19.76400 -33.33000 1.000 13.70175 89 PHE A C 1
ATOM 1292 O O . PHE A 1 89 ? -10.35700 -19.40600 -32.18600 1.000 13.87938 89 PHE A O 1
ATOM 1309 N N . ALA A 1 90 ? -9.78400 -20.41600 -34.10600 1.000 14.85251 90 ALA A N 1
ATOM 1310 C CA . ALA A 1 90 ? -8.47400 -20.76800 -33.56200 1.000 15.06643 90 ALA A CA 1
ATOM 1311 C C . ALA A 1 90 ? -7.64900 -19.52800 -33.26000 1.000 14.93214 90 ALA A C 1
ATOM 1312 O O . ALA A 1 90 ? -6.97300 -19.46300 -32.22600 1.000 14.76477 90 ALA A O 1
ATOM 1319 N N . SER A 1 91 ? -7.68400 -18.53400 -34.15700 1.000 13.65258 91 SER A N 1
ATOM 1320 C CA . SER A 1 91 ? -6.91000 -17.31800 -33.94500 1.000 14.83753 91 SER A CA 1
ATOM 1321 C C . SER A 1 91 ? -7.39700 -16.57700 -32.70600 1.000 12.33442 91 SER A C 1
ATOM 1322 O O . SER A 1 91 ? -6.59700 -16.01900 -31.94000 1.000 12.82693 91 SER A O 1
ATOM 1330 N N . VAL A 1 92 ? -8.71300 -16.51000 -32.53300 1.000 11.49878 92 VAL A N 1
ATOM 1331 C CA . VAL A 1 92 ? -9.28400 -15.86900 -31.34800 1.000 10.73052 92 VAL A CA 1
ATOM 1332 C C . VAL A 1 92 ? -8.91000 -16.63700 -30.09500 1.000 10.66847 92 VAL A C 1
ATOM 1333 O O . VAL A 1 92 ? -8.53100 -16.03700 -29.08100 1.000 10.98996 92 VAL A O 1
ATOM 1346 N N . ASN A 1 93 ? -9.00900 -17.97700 -30.14400 1.000 11.41346 93 ASN A N 1
ATOM 1347 C CA . ASN A 1 93 ? -8.65400 -18.77700 -28.98000 1.000 11.67122 93 ASN A CA 1
ATOM 1348 C C . ASN A 1 93 ? -7.20800 -18.54100 -28.56100 1.000 11.89836 93 ASN A C 1
ATOM 1349 O O . ASN A 1 93 ? -6.89700 -18.52400 -27.36200 1.000 12.45430 93 ASN A O 1
ATOM 1360 N N . ASP A 1 94 ? -6.30300 -18.39300 -29.53300 1.000 12.42327 94 ASP A N 1
ATOM 1361 C CA . ASP A 1 94 ? -4.89700 -18.18600 -29.19400 1.000 13.53835 94 ASP A CA 1
ATOM 1362 C C . ASP A 1 94 ? -4.71600 -16.91500 -28.37800 1.000 13.32031 94 ASP A C 1
ATOM 1363 O O . ASP A 1 94 ? -3.91400 -16.89200 -27.44000 1.000 15.02241 94 ASP A O 1
ATOM 1372 N N . VAL A 1 95 ? -5.42100 -15.84100 -28.73700 1.000 11.87818 95 VAL A N 1
ATOM 1373 C CA . VAL A 1 95 ? -5.34700 -14.61000 -27.96500 1.000 11.42404 95 VAL A CA 1
ATOM 1374 C C . VAL A 1 95 ? -6.05000 -14.78200 -26.62300 1.000 11.02581 95 VAL A C 1
ATOM 1375 O O . VAL A 1 95 ? -5.53300 -14.40400 -25.56200 1.000 11.39886 95 VAL A O 1
ATOM 1388 N N . TYR A 1 96 ? -7.27700 -15.31500 -26.66700 1.000 10.68916 96 TYR A N 1
ATOM 1389 C CA . TYR A 1 96 ? -8.10400 -15.45800 -25.47700 1.000 10.30712 96 TYR A CA 1
ATOM 1390 C C . TYR A 1 96 ? -7.38200 -16.18700 -24.35200 1.000 10.84830 96 TYR A C 1
ATOM 1391 O O . TYR A 1 96 ? -7.46400 -15.78100 -23.18800 1.000 11.42315 96 TYR A O 1
ATOM 1409 N N . LYS A 1 97 ? -6.66400 -17.26300 -24.67600 1.000 11.72016 97 LYS A N 1
ATOM 1410 C CA . LYS A 1 97 ? -6.02900 -18.07700 -23.64100 1.000 13.97712 97 LYS A CA 1
ATOM 1411 C C . LYS A 1 97 ? -4.85800 -17.35200 -22.97600 1.000 15.22917 97 LYS A C 1
ATOM 1412 O O . LYS A 1 97 ? -4.40800 -17.77800 -21.91000 1.000 18.87414 97 LYS A O 1
ATOM 1431 N N . THR A 1 98 ? -4.35900 -16.26600 -23.55800 1.000 13.18266 98 THR A N 1
ATOM 1432 C CA . THR A 1 98 ? -3.33100 -15.50400 -22.86400 1.000 15.07606 98 THR A CA 1
ATOM 1433 C C . THR A 1 98 ? -3.90700 -14.67300 -21.71900 1.000 14.68827 98 THR A C 1
ATOM 1434 O O . THR A 1 98 ? -3.18500 -14.35200 -20.77400 1.000 19.60631 98 THR A O 1
ATOM 1445 N N . PHE A 1 99 ? -5.18500 -14.32000 -21.77700 1.000 13.45874 99 PHE A N 1
ATOM 1446 C CA . PHE A 1 99 ? -5.85800 -13.55800 -20.72500 1.000 13.52860 99 PHE A CA 1
ATOM 1447 C C . PHE A 1 99 ? -6.47400 -14.46900 -19.67900 1.000 15.01225 99 PHE A C 1
ATOM 1448 O O . PHE A 1 99 ? -6.50200 -14.13800 -18.48600 1.000 17.20510 99 PHE A O 1
ATOM 1465 N N . PHE A 1 100 ? -7.00600 -15.60100 -20.14300 1.000 15.08267 100 PHE A N 1
ATOM 1466 C CA . PHE A 1 100 ? -7.63200 -16.64200 -19.32200 1.000 16.33705 100 PHE A CA 1
ATOM 1467 C C . PHE A 1 100 ? -6.80200 -17.89600 -19.54700 1.000 19.14508 100 PHE A C 1
ATOM 1468 O O . PHE A 1 100 ? -7.05300 -18.64900 -20.49200 1.000 20.15749 100 PHE A O 1
ATOM 1485 N N . SER A 1 101 ? -5.80700 -18.12100 -18.69600 1.000 22.00161 101 SER A N 1
ATOM 1486 C CA . SER A 1 101 ? -4.78600 -19.11100 -19.01000 1.000 26.84411 101 SER A CA 1
ATOM 1487 C C . SER A 1 101 ? -4.90600 -20.39800 -18.20400 1.000 31.55810 101 SER A C 1
ATOM 1488 O O . SER A 1 101 ? -4.22300 -21.37700 -18.53200 1.000 33.38233 101 SER A O 1
ATOM 1496 N N . SER A 1 102 ? -5.74000 -20.41500 -17.16800 1.000 30.49186 102 SER A N 1
ATOM 1497 C CA . SER A 1 102 ? -5.99900 -21.60000 -16.36200 1.000 27.56026 102 SER A CA 1
ATOM 1498 C C . SER A 1 102 ? -7.33000 -21.35800 -15.66700 1.000 25.62886 102 SER A C 1
ATOM 1499 O O . SER A 1 102 ? -7.82800 -20.23100 -15.64700 1.000 24.64323 102 SER A O 1
ATOM 1507 N N . SER A 1 103 ? -7.90200 -22.41600 -15.09400 1.000 24.61507 103 SER A N 1
ATOM 1508 C CA . SER A 1 103 ? -9.21400 -22.35100 -14.43200 1.000 24.57550 103 SER A CA 1
ATOM 1509 C C . SER A 1 103 ? -10.18100 -21.54800 -15.29000 1.000 21.35907 103 SER A C 1
ATOM 1510 O O . SER A 1 103 ? -10.79800 -20.56600 -14.85800 1.000 21.63899 103 SER A O 1
ATOM 1518 N N . PHE A 1 104 ? -10.26700 -21.99000 -16.54800 1.000 16.61569 104 PHE A N 1
ATOM 1519 C CA . PHE A 1 104 ? -10.83200 -21.17700 -17.60900 1.000 13.83550 104 PHE A CA 1
ATOM 1520 C C . PHE A 1 104 ? -12.30000 -20.90200 -17.30500 1.000 12.22841 104 PHE A C 1
ATOM 1521 O O . PHE A 1 104 ? -13.00800 -21.77200 -16.77600 1.000 13.40084 104 PHE A O 1
ATOM 1538 N N . PRO A 1 105 ? -12.79400 -19.79900 -17.72000 1.000 11.34688 105 PRO A N 1
ATOM 1539 C CA . PRO A 1 105 ? -14.24000 -19.57400 -17.64900 1.000 10.85775 105 PRO A CA 1
ATOM 1540 C C . PRO A 1 105 ? -15.00600 -20.62800 -18.43900 1.000 10.16617 105 PRO A C 1
ATOM 1541 O O . PRO A 1 105 ? -14.51700 -21.19700 -19.41900 1.000 10.38984 105 PRO A O 1
ATOM 1552 N N . ALA A 1 106 ? -16.24300 -20.83500 -18.01200 1.000 9.72336 106 ALA A N 1
ATOM 1553 C CA . ALA A 1 106 ? -17.20500 -21.46300 -18.90900 1.000 9.81079 106 ALA A CA 1
ATOM 1554 C C . ALA A 1 106 ? -17.39700 -20.52900 -20.11200 1.000 9.49288 106 ALA A C 1
ATOM 1555 O O . ALA A 1 106 ? -17.13800 -19.32900 -20.02100 1.000 9.67527 106 ALA A O 1
ATOM 1562 N N . ARG A 1 107 ? -17.85200 -21.07200 -21.23600 1.000 9.46032 107 ARG A N 1
ATOM 156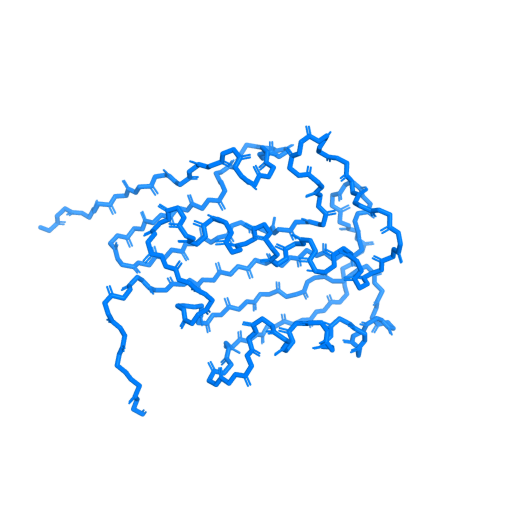3 C CA . ARG A 1 107 ? -17.89300 -20.26500 -22.44800 1.000 9.42147 107 ARG A CA 1
ATOM 1564 C C . ARG A 1 107 ? -18.91000 -20.81700 -23.43400 1.000 9.10910 107 ARG A C 1
ATOM 1565 O O . ARG A 1 107 ? -19.15700 -22.01600 -23.48600 1.000 9.92543 107 ARG A O 1
ATOM 1586 N N . ALA A 1 108 ? -19.46800 -19.91700 -24.22200 1.000 9.42388 108 ALA A N 1
ATOM 1587 C CA . ALA A 1 108 ? -20.12200 -20.24400 -25.46500 1.000 10.81017 108 ALA A CA 1
ATOM 1588 C C . ALA A 1 108 ? -19.47200 -19.41200 -26.54700 1.000 10.05554 108 ALA A C 1
ATOM 1589 O O . ALA A 1 108 ? -19.05900 -18.28100 -26.30300 1.000 10.20245 108 ALA A O 1
ATOM 1596 N N . ALA A 1 109 ? -19.41500 -19.94500 -27.74900 1.000 13.42440 109 ALA A N 1
ATOM 1597 C CA . ALA A 1 109 ? -18.82700 -19.23300 -28.86300 1.000 13.39920 109 ALA A CA 1
ATOM 1598 C C . ALA A 1 109 ? -19.59300 -19.59800 -30.13300 1.000 14.12769 109 ALA A C 1
ATOM 1599 O O . ALA A 1 109 ? -20.02500 -20.75300 -30.33400 1.000 16.49037 109 ALA A O 1
ATOM 1606 N N . TYR A 1 110 ? -19.74800 -18.60800 -31.00000 1.000 11.91827 110 TYR A N 1
ATOM 1607 C CA . TYR A 1 110 ? -20.47000 -18.84900 -32.23100 1.000 12.48459 110 TYR A CA 1
ATOM 1608 C C . TYR A 1 110 ? -20.26400 -17.65700 -33.15500 1.000 9.01919 110 TYR A C 1
ATOM 1609 O O . TYR A 1 110 ? -19.88900 -16.56600 -32.72300 1.000 9.20464 110 TYR A O 1
ATOM 1627 N N . GLN A 1 111 ? -20.52300 -17.89000 -34.42700 1.000 8.83767 111 GLN A N 1
ATOM 1628 C CA . GLN A 1 111 ? -20.52400 -16.84100 -35.42900 1.000 8.12342 111 GLN A CA 1
ATOM 1629 C C . GLN A 1 111 ? -21.90900 -16.21900 -35.51500 1.000 8.40876 111 GLN A C 1
ATOM 1630 O O . GLN A 1 111 ? -22.91000 -16.93700 -35.69000 1.000 9.79291 111 GLN A O 1
ATOM 1644 N N . VAL A 1 112 ? -21.96700 -14.90700 -35.39100 1.000 8.83606 112 VAL A N 1
ATOM 1645 C CA . VAL A 1 112 ? -23.18100 -14.12600 -35.56700 1.000 9.21437 112 VAL A CA 1
ATOM 1646 C C . VAL A 1 112 ? -23.20800 -13.56200 -36.98400 1.000 8.74155 112 VAL A C 1
ATOM 1647 O O . VAL A 1 112 ? -22.25900 -13.67900 -37.74100 1.000 9.79449 112 VAL A O 1
ATOM 1660 N N . ALA A 1 113 ? -24.34900 -12.96800 -37.36500 1.000 9.17657 113 ALA A N 1
ATOM 1661 C CA . ALA A 1 113 ? -24.44300 -12.35500 -38.68000 1.000 9.53073 113 ALA A CA 1
ATOM 1662 C C . ALA A 1 113 ? -23.63200 -11.06700 -38.76600 1.000 9.63209 113 ALA A C 1
ATOM 1663 O O . ALA A 1 113 ? -22.95800 -10.82300 -39.77300 1.000 11.46097 113 ALA A O 1
ATOM 1670 N N . ALA A 1 114 ? -23.67900 -10.23800 -37.72000 1.000 9.10164 114 ALA A N 1
ATOM 1671 C CA . ALA A 1 114 ? -22.94700 -8.98100 -37.72900 1.000 9.91578 114 ALA A CA 1
ATOM 1672 C C . ALA A 1 114 ? -22.85000 -8.46500 -36.31200 1.000 8.73490 114 ALA A C 1
ATOM 1673 O O . ALA A 1 114 ? -23.72300 -8.71700 -35.47600 1.000 10.18395 114 ALA A O 1
ATOM 1680 N N . LEU A 1 115 ? 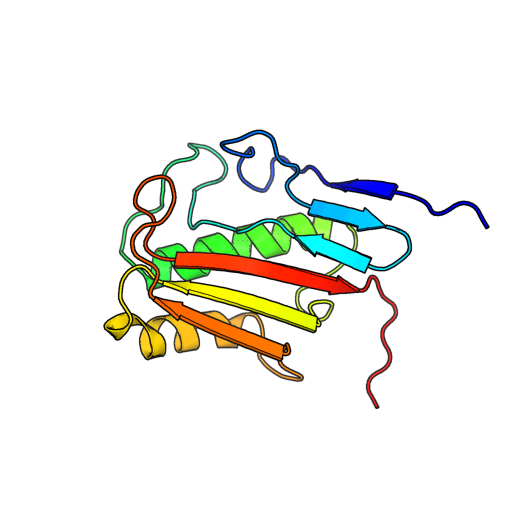-21.79100 -7.69600 -36.06700 1.000 9.35967 115 LEU A N 1
ATOM 1681 C CA . LEU A 1 115 ? -21.55800 -7.04400 -34.78200 1.000 9.47182 115 LEU A CA 1
ATOM 1682 C C . LEU A 1 115 ? -21.64900 -5.52800 -34.94100 1.000 10.24601 115 LEU A C 1
ATOM 1683 O O . LEU A 1 115 ? -21.47000 -4.99100 -36.04000 1.000 10.65956 115 LEU A O 1
ATOM 1699 N N . PRO A 1 116 ? -21.89400 -4.80400 -33.85100 1.000 10.94701 116 PRO A N 1
ATOM 1700 C CA . PRO A 1 116 ? -21.86900 -3.34100 -33.92700 1.000 12.23244 116 PRO A CA 1
ATOM 1701 C C . PRO A 1 116 ? -20.58000 -2.84400 -34.55400 1.000 12.23550 116 PRO A C 1
ATOM 1702 O O . PRO A 1 116 ? -19.49300 -3.39000 -34.32400 1.000 12.01457 116 PRO A O 1
ATOM 1713 N N . ARG A 1 117 ? -20.71900 -1.78300 -35.33400 1.000 13.00312 117 ARG A N 1
ATOM 1714 C CA . ARG A 1 117 ? -19.59200 -1.08900 -35.95000 1.000 14.66782 117 ARG A CA 1
ATOM 1715 C C . ARG A 1 117 ? -18.82600 -1.97400 -36.92300 1.000 13.51230 117 ARG A C 1
ATOM 1716 O O . ARG A 1 117 ? -17.72000 -1.61900 -37.35400 1.000 14.56534 117 ARG A O 1
ATOM 1737 N N . GLY A 1 118 ? -19.38500 -3.11800 -37.29500 1.000 13.30651 118 GLY A N 1
ATOM 1738 C CA . GLY A 1 118 ? -18.64900 -4.03700 -38.13300 1.000 13.16162 118 GLY A CA 1
ATOM 1739 C C . GLY A 1 118 ? -17.49700 -4.73100 -37.44700 1.000 11.70441 118 GLY A C 1
ATOM 1740 O O . GLY A 1 118 ? -16.57300 -5.20600 -38.10900 1.000 12.47876 118 GLY A O 1
ATOM 1744 N N . GLY A 1 119 ? -17.53800 -4.83100 -36.13600 1.000 10.80245 119 GLY A N 1
ATOM 1745 C CA . GLY A 1 119 ? -16.48300 -5.52000 -35.42500 1.000 10.32548 119 GLY A CA 1
ATOM 1746 C C . GLY A 1 119 ? -16.36800 -6.97500 -35.82500 1.000 9.76152 119 GLY A C 1
ATOM 1747 O O . GLY A 1 119 ? -17.30800 -7.61200 -36.30200 1.000 10.25937 119 GLY A O 1
ATOM 1751 N N . LEU A 1 120 ? -15.17900 -7.52600 -35.58800 1.000 9.50089 120 LEU A N 1
ATOM 1752 C CA . LEU A 1 120 ? -14.89600 -8.92700 -35.89900 1.000 10.07828 120 LEU A CA 1
ATOM 1753 C C . LEU A 1 120 ? -15.13100 -9.86300 -34.72100 1.000 9.29277 120 LEU A C 1
ATOM 1754 O O . LEU A 1 120 ? -15.21300 -11.07500 -34.90900 1.000 9.69492 120 LEU A O 1
ATOM 1770 N N . VAL A 1 121 ? -15.24300 -9.32200 -33.51700 1.000 9.19795 121 VAL A N 1
ATOM 1771 C CA . VAL A 1 121 ? -15.35500 -10.09300 -32.28700 1.000 9.51207 121 VAL A CA 1
ATOM 1772 C C . VAL A 1 121 ? -15.98600 -9.20600 -31.23100 1.000 9.62199 121 VAL A C 1
ATOM 1773 O O . VAL A 1 121 ? -15.74200 -7.99800 -31.17600 1.000 10.03375 121 VAL A O 1
ATOM 1786 N N . GLU A 1 122 ? -16.81900 -9.81100 -30.40000 1.000 9.87638 122 GLU A N 1
ATOM 1787 C CA . GLU A 1 122 ? -17.41500 -9.16800 -29.23300 1.000 10.18366 122 GLU A CA 1
ATOM 1788 C C . GLU A 1 122 ? -17.41300 -10.19200 -28.10800 1.000 8.89667 122 GLU A C 1
ATOM 1789 O O . GLU A 1 122 ? -17.79300 -11.34500 -28.33500 1.000 9.69164 122 GLU A O 1
ATOM 1801 N N . ILE A 1 123 ? -17.00600 -9.79600 -26.90200 1.000 8.88016 123 ILE A N 1
ATOM 1802 C CA . ILE A 1 123 ? -16.88400 -10.74600 -25.80000 1.000 8.55573 123 ILE A CA 1
ATOM 1803 C C . ILE A 1 123 ? -17.55300 -10.17000 -24.55900 1.000 8.93356 123 ILE A C 1
ATOM 1804 O O . ILE A 1 123 ? -17.13600 -9.11700 -24.06900 1.000 9.30905 123 ILE A O 1
ATOM 1820 N N . GLU A 1 124 ? -18.58100 -10.84700 -24.06100 1.000 9.07902 124 GLU A N 1
ATOM 1821 C CA . GLU A 1 124 ? -19.23900 -10.46800 -22.81400 1.000 9.52120 124 GLU A CA 1
ATOM 1822 C C . GLU A 1 124 ? -18.79700 -11.42400 -21.70100 1.000 9.27970 124 GLU A C 1
ATOM 1823 O O . GLU A 1 124 ? -18.19200 -12.46100 -21.96900 1.000 10.08510 124 GLU A O 1
ATOM 1835 N N . ALA A 1 125 ? -19.07600 -11.05300 -20.45200 1.000 9.54040 125 ALA A N 1
ATOM 1836 C CA . ALA A 1 125 ? -18.59200 -11.87100 -19.34500 1.000 9.90195 125 ALA A CA 1
ATOM 1837 C C . ALA A 1 125 ? -19.46100 -11.71700 -18.11100 1.000 9.58817 125 ALA A C 1
ATOM 1838 O O . ALA A 1 125 ? -20.17700 -10.73200 -17.92800 1.000 10.85061 125 ALA A O 1
ATOM 1845 N N . VAL A 1 126 ? -19.37600 -12.74300 -17.26500 1.000 9.74707 126 VAL A N 1
ATOM 1846 C CA . VAL A 1 126 ? -19.83400 -12.70000 -15.88000 1.000 9.89799 126 VAL A CA 1
ATOM 1847 C C . VAL A 1 126 ? -18.61000 -12.94100 -15.00900 1.000 10.25908 126 VAL A C 1
ATOM 1848 O O . VAL A 1 126 ? -17.83000 -13.87000 -15.27100 1.000 10.56478 126 VAL A O 1
ATOM 1861 N N . ALA A 1 127 ? -18.44100 -12.10800 -13.97800 1.000 10.54767 127 ALA A N 1
ATOM 1862 C CA . ALA A 1 127 ? -17.34700 -12.23100 -13.02900 1.000 11.72634 127 ALA A CA 1
ATOM 1863 C C . ALA A 1 127 ? -17.93500 -12.20900 -11.62800 1.0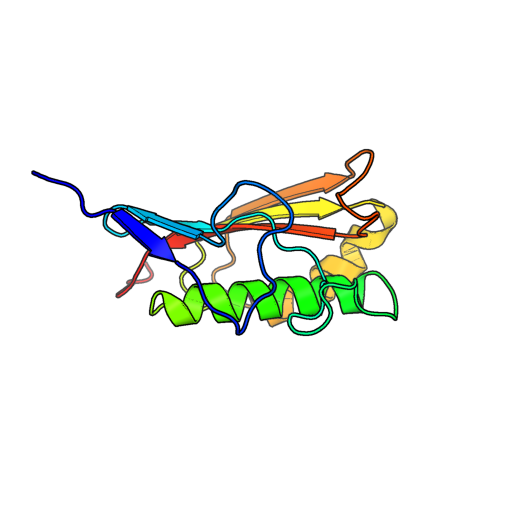00 11.89228 127 ALA A C 1
ATOM 1864 O O . ALA A 1 127 ? -19.06200 -11.75000 -11.40300 1.000 12.48974 127 ALA A O 1
ATOM 1871 N N . VAL A 1 128 ? -17.15500 -12.70400 -10.67500 1.000 13.67377 128 VAL A N 1
ATOM 1872 C CA . VAL A 1 128 ? -17.53000 -12.67700 -9.26400 1.000 15.02884 128 VAL A CA 1
ATOM 1873 C C . VAL A 1 128 ? -16.44500 -11.95000 -8.48800 1.000 17.31065 128 VAL A C 1
ATOM 1874 O O . VAL A 1 128 ? -15.26400 -12.23600 -8.65000 1.000 18.96613 128 VAL A O 1
ATOM 1887 N N . LEU A 1 129 ? -16.85100 -10.98500 -7.67700 1.000 19.70712 129 LEU A N 1
ATOM 1888 C CA . LEU A 1 129 ? -15.88900 -10.18300 -6.93600 1.000 25.87113 129 LEU A CA 1
ATOM 1889 C C . LEU A 1 129 ? -15.26600 -11.00700 -5.80600 1.000 41.00855 129 LEU A C 1
ATOM 1890 O O . LEU A 1 129 ? -15.98000 -11.60600 -4.99900 1.000 36.56158 129 LEU A O 1
ATOM 1906 N N . GLY A 1 130 ? -13.92700 -11.02900 -5.75000 1.000 59.63629 130 GLY A N 1
ATOM 1907 C CA . GLY A 1 130 ? -13.19500 -11.83700 -4.79200 1.000 28.13748 130 GLY A CA 1
ATOM 1908 C C . GLY A 1 130 ? -13.45000 -11.40700 -3.36600 1.000 38.04194 130 GLY A C 1
ATOM 1909 O O . GLY A 1 130 ? -14.21100 -10.46900 -3.10600 1.000 38.23435 130 GLY A O 1
ATOM 1913 N N . PRO A 1 131 ? -12.81100 -12.08700 -2.39800 1.000 39.19258 131 PRO A N 1
ATOM 1914 C CA . PRO A 1 131 ? -11.87000 -13.18800 -2.65000 1.000 39.95340 131 PRO A CA 1
ATOM 1915 C C . PRO A 1 131 ? -12.53600 -14.47200 -3.15300 1.000 37.44265 131 PRO A C 1
ATOM 1916 O O . PRO A 1 131 ? -13.66700 -14.77600 -2.76700 1.000 36.92592 131 PRO A O 1
ATOM 1927 N N . LEU A 1 132 ? -11.84200 -15.19600 -4.02800 1.000 36.48261 132 LEU A N 1
ATOM 1928 C CA . LEU A 1 132 ? -12.33000 -16.45100 -4.58100 1.000 36.78298 132 LEU A CA 1
ATOM 1929 C C . LEU A 1 132 ? -11.41200 -17.58300 -4.14600 1.000 37.86652 132 LEU A C 1
ATOM 1930 O O . LEU A 1 132 ? -10.18500 -17.44700 -4.17400 1.000 39.33644 132 LEU A O 1
ATOM 1946 N N . THR A 1 133 ? -12.01200 -18.69800 -3.74900 1.000 40.40559 133 THR A N 1
ATOM 1947 C CA . THR A 1 133 ? -11.28700 -19.88300 -3.31400 1.000 44.92373 133 THR A CA 1
ATOM 1948 C C . THR A 1 133 ? -11.50900 -20.99300 -4.32700 1.000 44.22870 133 THR A C 1
ATOM 1949 O O . THR A 1 133 ? -12.65300 -21.35300 -4.60500 1.000 40.47456 133 THR A O 1
ATOM 1960 N N . GLU A 1 134 ? -10.42400 -21.56000 -4.84300 1.000 45.11327 134 GLU A N 1
ATOM 1961 C CA . GLU A 1 134 ? -10.50600 -22.59300 -5.86800 1.000 53.17488 134 GLU A CA 1
ATOM 1962 C C . GLU A 1 134 ? -10.50000 -23.97600 -5.22700 1.000 55.74698 134 GLU A C 1
ATOM 1963 O O . GLU A 1 134 ? -9.63400 -24.28600 -4.40100 1.000 40.97054 134 GLU A O 1
ATOM 1967 N N . VAL A 1 135 ? -11.48200 -24.79400 -5.59900 1.000 59.45633 135 VAL A N 1
ATOM 1968 C CA . VAL A 1 135 ? -11.62600 -26.14500 -5.06900 1.000 68.52378 135 VAL A CA 1
ATOM 1969 C C . VAL A 1 135 ? -11.92000 -27.09800 -6.22500 1.000 46.23066 135 VAL A C 1
ATOM 1970 O O . VAL A 1 135 ? -13.06800 -27.23400 -6.65000 1.000 114.20352 135 VAL A O 1
#

Radius of gyration: 14.37 Å; Cα contacts (8 Å, |Δi|>4): 271; chains: 1; bounding box: 28×34×42 Å

Foldseek 3Di:
DDKDKDQFDDLQAADDPDPDTQWMDTRFKIWGFWFWQAHSPPRARDDDDDLSGLLSSVVNVQVRQVSVVHGLVQWAEKEKEFQDPVCVVVSVVNVCVRQVPPHHHYHYDYDNADPPRTGIIMITMGGHDPDDDD

Sequence (134 aa):
SSIIRKIINTSSKAPAAIGPYSQAVVVDRTMYVSGQLGMMMDDPASGQLVEGGVQAQTKQALVNMGEILKEAGCGYDSSVVKTTVLLADMNDFASVNDVYKTFFSSSFPARAAYQVAALPRGGLVEIEAVAVLGPLTEV

Nearest PDB structures (foldseek):
  6tcc-assembly1_A  TM=1.008E+00  e=2.056E-29  Salmo salar
  8qoq-assembly1_A  TM=1.001E+00  e=9.372E-25  Capra hircus
  1oni-assembly3_H  TM=9.929E-01  e=1.665E-24  Homo sapiens
  8qom-assembly1_A  TM=9.990E-01  e=3.361E-24  Capra hircus
  8qop-assembly1_A  TM=9.966E-01  e=5.602E-24  Capra hircus

Secondary structure (DSSP, 8-state):
-PPPEEEE--TTSPPPSSS--SEEEETTEEEEEEEESB-TTT-PBPSS-HHHHHHHHHHHHHHHHHHTT--GGGEEEEEEEES-GGGHHHHHHHHHHHS-SSPPEEEEEE-S--GGG-SEEEEEEEE-S-----